Protein AF-A0A151LYJ9-F1 (afdb_monomer_lite)

Foldseek 3Di:
DDLVVVVVCLQCVVVCCVLADLAQPPDDDPPDDHDHDCVNDPPPPRPDPFDCDPVNPHGDDDDDFRDDPNHTDDDD

pLDDT: mean 81.56, std 9.21, range [60.78, 95.38]

Radius of gyration: 14.45 Å; chains: 1; bounding box: 33×28×33 Å

Structure (mmCIF, N/CA/C/O backbone):
data_AF-A0A151LYJ9-F1
#
_entry.id   AF-A0A151LYJ9-F1
#
loop_
_atom_site.group_PDB
_atom_site.id
_atom_site.type_symbol
_atom_site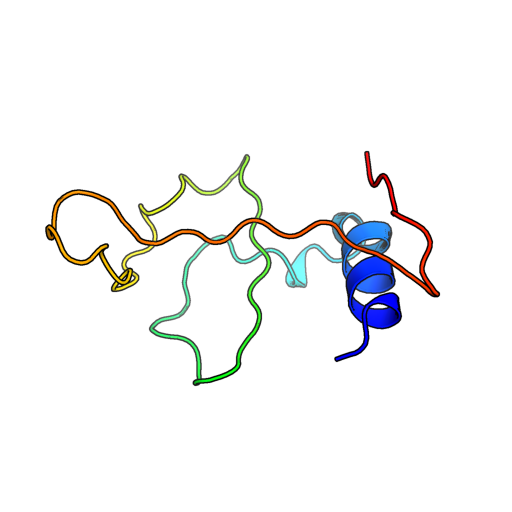.label_atom_id
_atom_site.label_alt_id
_atom_site.label_comp_id
_atom_site.label_asym_id
_atom_site.label_entity_id
_atom_site.label_seq_id
_atom_site.pdbx_PDB_ins_code
_atom_site.Cartn_x
_atom_site.Cartn_y
_atom_site.Cartn_z
_atom_site.occupancy
_atom_site.B_iso_or_equiv
_atom_site.auth_seq_id
_atom_site.auth_comp_id
_atom_site.auth_asym_id
_atom_site.auth_atom_id
_atom_site.pdbx_PDB_model_num
ATOM 1 N N . MET A 1 1 ? -4.438 4.091 -13.274 1.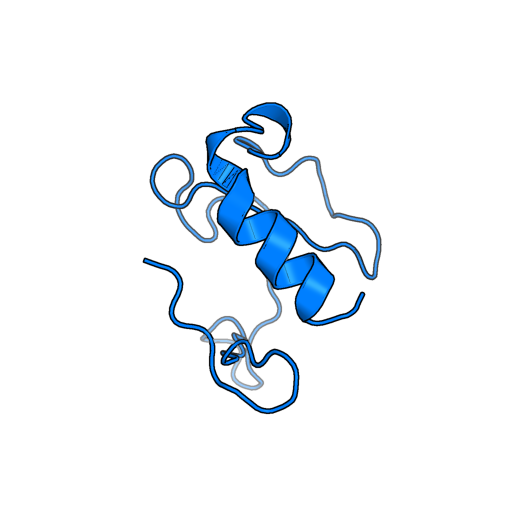00 72.06 1 MET A N 1
ATOM 2 C CA . MET A 1 1 ? -3.055 3.953 -12.804 1.00 72.06 1 MET A CA 1
ATOM 3 C C . MET A 1 1 ? -2.468 2.731 -13.473 1.00 72.06 1 MET A C 1
ATOM 5 O O . MET A 1 1 ? -3.071 1.664 -13.403 1.00 72.06 1 MET A O 1
ATOM 9 N N . GLU A 1 2 ? -1.381 2.906 -14.203 1.00 88.38 2 GLU A N 1
ATOM 10 C CA . GLU A 1 2 ? -0.687 1.827 -14.891 1.00 88.38 2 GLU A CA 1
ATOM 11 C C . GLU A 1 2 ? 0.204 1.046 -13.919 1.00 88.38 2 GLU A C 1
ATOM 13 O O . GLU A 1 2 ? 0.710 1.582 -12.934 1.00 88.38 2 GLU A O 1
ATOM 18 N N . ASN A 1 3 ? 0.480 -0.223 -14.227 1.00 90.06 3 ASN A N 1
ATOM 19 C CA . ASN A 1 3 ? 1.372 -1.055 -13.409 1.00 90.06 3 ASN A CA 1
ATOM 20 C C . ASN A 1 3 ? 2.780 -0.451 -13.255 1.00 90.06 3 ASN A C 1
ATOM 22 O O . ASN A 1 3 ? 3.449 -0.705 -12.257 1.00 90.06 3 ASN A O 1
ATOM 26 N N . LYS A 1 4 ? 3.223 0.365 -14.222 1.00 90.62 4 LYS A N 1
ATOM 27 C CA . LYS A 1 4 ? 4.485 1.116 -14.141 1.00 90.62 4 LYS A CA 1
ATOM 28 C C . LYS A 1 4 ? 4.482 2.134 -13.002 1.00 90.62 4 LYS A C 1
ATOM 30 O O . LYS A 1 4 ? 5.477 2.252 -12.299 1.00 90.62 4 LYS A O 1
ATOM 35 N N . GLU A 1 5 ? 3.366 2.825 -12.796 1.00 89.88 5 GLU A N 1
ATOM 36 C CA . GLU A 1 5 ? 3.221 3.805 -11.716 1.00 89.88 5 GLU A CA 1
ATOM 37 C C . GLU A 1 5 ? 3.226 3.099 -10.357 1.00 89.88 5 GLU A C 1
ATOM 39 O O . GLU A 1 5 ? 3.923 3.525 -9.443 1.00 89.88 5 GLU A O 1
ATOM 44 N N . ILE A 1 6 ? 2.538 1.955 -10.248 1.00 89.00 6 ILE A N 1
ATOM 45 C CA . ILE A 1 6 ? 2.558 1.121 -9.035 1.00 89.00 6 ILE A CA 1
ATOM 46 C C . ILE A 1 6 ? 3.984 0.659 -8.715 1.00 89.00 6 ILE A C 1
ATOM 48 O O . ILE A 1 6 ? 4.415 0.762 -7.569 1.00 89.00 6 ILE A O 1
ATOM 52 N N . ALA A 1 7 ? 4.731 0.184 -9.717 1.00 90.12 7 ALA A N 1
ATOM 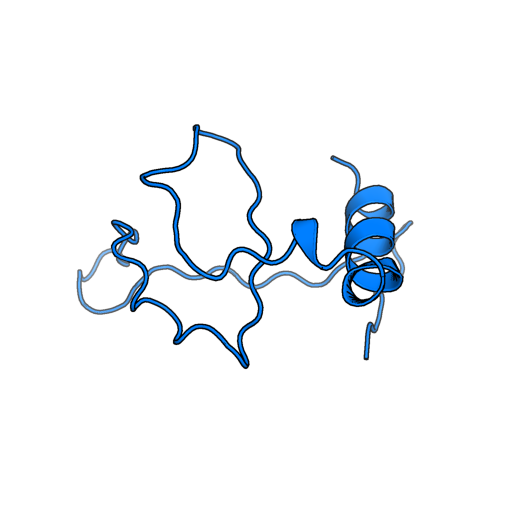53 C CA . ALA A 1 7 ? 6.125 -0.211 -9.533 1.00 90.12 7 ALA A CA 1
ATOM 54 C C . ALA A 1 7 ? 6.981 0.962 -9.034 1.00 90.12 7 ALA A C 1
ATOM 56 O O . ALA A 1 7 ? 7.737 0.797 -8.080 1.00 90.12 7 ALA A O 1
ATOM 57 N N . ALA A 1 8 ? 6.821 2.150 -9.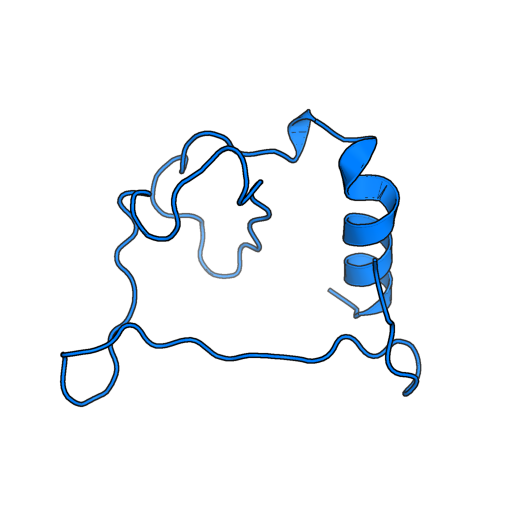626 1.00 89.44 8 ALA A N 1
ATOM 58 C CA . ALA A 1 8 ? 7.532 3.349 -9.196 1.00 89.44 8 ALA A CA 1
ATOM 59 C C . ALA A 1 8 ? 7.232 3.691 -7.727 1.00 89.44 8 ALA A C 1
ATOM 61 O O . ALA A 1 8 ? 8.173 3.865 -6.956 1.00 89.44 8 ALA A O 1
ATOM 62 N N . TYR A 1 9 ? 5.954 3.691 -7.321 1.00 87.94 9 TYR A N 1
ATOM 63 C CA . TYR A 1 9 ? 5.558 3.940 -5.930 1.00 87.94 9 TYR A CA 1
ATOM 64 C C . TYR A 1 9 ? 6.187 2.949 -4.948 1.00 87.94 9 TYR A C 1
ATOM 66 O O . TYR A 1 9 ? 6.621 3.348 -3.872 1.00 87.94 9 TYR A O 1
ATOM 74 N N . LEU A 1 10 ? 6.225 1.662 -5.301 1.00 86.62 10 LEU A N 1
ATOM 75 C CA . LEU A 1 10 ? 6.778 0.621 -4.435 1.00 86.62 10 LEU A CA 1
ATOM 76 C C . LEU A 1 10 ? 8.308 0.703 -4.337 1.00 86.62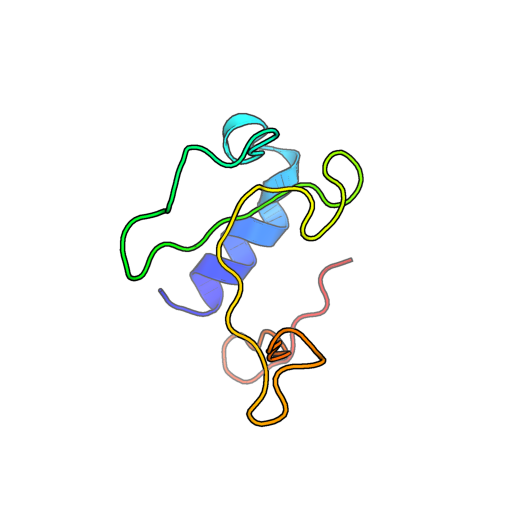 10 LEU A C 1
ATOM 78 O O . LEU A 1 10 ? 8.846 0.564 -3.245 1.00 86.62 10 LEU A O 1
ATOM 82 N N . ILE A 1 11 ? 9.002 0.982 -5.445 1.00 88.44 11 ILE A N 1
ATOM 83 C CA . ILE A 1 11 ? 10.471 1.098 -5.481 1.00 88.44 11 ILE A CA 1
ATOM 84 C C . ILE A 1 11 ? 10.954 2.323 -4.704 1.00 88.44 11 ILE A C 1
ATOM 86 O O . ILE A 1 11 ? 11.973 2.266 -4.018 1.00 88.44 11 ILE A O 1
ATOM 90 N N . THR A 1 12 ? 10.256 3.454 -4.812 1.00 87.31 12 THR A N 1
ATOM 91 C CA . THR A 1 12 ? 10.649 4.671 -4.092 1.00 87.31 12 THR A CA 1
ATOM 92 C C . THR A 1 12 ? 10.024 4.768 -2.708 1.00 87.31 12 THR A C 1
ATOM 94 O O . THR A 1 12 ? 10.293 5.739 -2.011 1.00 87.31 12 THR A O 1
ATOM 97 N N . PHE A 1 13 ? 9.244 3.772 -2.275 1.00 82.50 13 PHE A N 1
ATOM 98 C CA . PHE A 1 13 ? 8.420 3.840 -1.068 1.00 82.50 13 PHE A CA 1
ATOM 99 C C . PHE A 1 13 ? 9.191 4.267 0.187 1.00 82.50 13 PHE A C 1
ATOM 101 O O . PHE A 1 13 ? 8.715 5.103 0.949 1.00 82.50 13 PHE A O 1
ATOM 108 N N . GLU A 1 14 ? 10.405 3.748 0.385 1.00 79.81 14 GLU A N 1
ATOM 109 C CA . GLU A 1 14 ? 11.240 4.090 1.547 1.00 79.81 14 GLU A CA 1
ATOM 110 C C . GLU A 1 14 ? 11.731 5.546 1.550 1.00 79.81 14 GLU A C 1
ATOM 112 O O . GLU A 1 14 ? 12.088 6.070 2.601 1.00 79.81 14 GLU A O 1
ATOM 117 N N . LYS A 1 15 ? 11.727 6.217 0.393 1.00 84.56 15 LYS A N 1
ATOM 118 C CA . LYS A 1 15 ? 12.133 7.624 0.246 1.00 84.56 15 LYS A CA 1
ATOM 119 C C . LYS A 1 15 ? 11.001 8.607 0.548 1.00 84.56 15 LYS A C 1
ATOM 121 O O . LYS A 1 15 ? 11.252 9.807 0.577 1.00 84.56 15 LYS A O 1
ATOM 126 N N . HIS A 1 16 ? 9.783 8.107 0.749 1.00 81.88 16 HIS A N 1
ATOM 127 C CA . HIS A 1 16 ? 8.572 8.905 0.898 1.00 81.88 16 HIS A CA 1
ATOM 128 C C . HIS A 1 16 ? 7.842 8.540 2.193 1.00 81.88 16 HIS A C 1
ATOM 130 O O . HIS A 1 16 ? 6.799 7.880 2.187 1.00 81.88 16 HIS A O 1
ATOM 136 N N . GLU A 1 17 ? 8.394 8.953 3.337 1.00 77.00 17 GLU A N 1
ATOM 137 C CA . GLU A 1 17 ? 7.770 8.696 4.641 1.00 77.00 17 GLU A CA 1
ATOM 138 C C . GLU A 1 17 ? 6.360 9.292 4.748 1.00 77.00 17 GLU A C 1
ATOM 140 O O . GLU A 1 17 ? 5.513 8.752 5.456 1.00 77.00 17 GLU A O 1
ATOM 145 N N . GLU A 1 18 ? 6.067 10.362 4.012 1.00 75.56 18 GLU A N 1
ATOM 146 C CA . GLU A 1 18 ? 4.748 10.984 3.942 1.00 75.56 18 GLU A CA 1
ATOM 147 C C . GLU A 1 18 ? 3.684 10.084 3.296 1.00 75.56 18 GLU A C 1
ATOM 149 O O . GLU A 1 18 ? 2.491 10.253 3.560 1.00 75.56 18 GLU A O 1
ATOM 154 N N . TRP A 1 19 ? 4.094 9.097 2.487 1.00 76.56 19 TRP A N 1
ATOM 155 C CA . TRP A 1 19 ? 3.191 8.071 1.954 1.00 76.56 19 TRP A CA 1
ATOM 156 C C . TRP A 1 19 ? 2.843 7.015 3.007 1.00 76.56 19 TRP A C 1
ATOM 158 O O . TRP A 1 19 ? 1.889 6.252 2.828 1.00 76.56 19 TRP A O 1
ATOM 168 N N . LEU A 1 20 ? 3.572 6.969 4.128 1.00 70.50 20 LEU A N 1
ATOM 169 C CA . LEU A 1 20 ? 3.268 6.085 5.243 1.00 70.50 20 LEU A CA 1
ATOM 170 C C . LEU A 1 20 ? 2.096 6.642 6.042 1.00 70.50 20 LEU A C 1
ATOM 172 O O . LEU A 1 20 ? 2.244 7.488 6.923 1.00 70.50 20 LEU A O 1
ATOM 176 N N . THR A 1 21 ? 0.913 6.080 5.820 1.00 68.31 21 THR A N 1
ATOM 177 C CA . THR A 1 21 ? -0.173 6.272 6.775 1.00 68.31 21 THR A CA 1
ATOM 178 C C . THR A 1 21 ? 0.042 5.368 7.996 1.00 68.31 21 THR A C 1
ATOM 180 O O . THR A 1 21 ? 0.082 4.139 7.893 1.00 68.31 21 THR A O 1
ATOM 183 N N . THR A 1 22 ? 0.238 5.970 9.172 1.00 65.19 22 THR A N 1
ATOM 184 C CA . THR A 1 22 ? 0.242 5.255 10.464 1.00 65.19 22 THR A CA 1
ATOM 185 C C . THR A 1 22 ? -1.169 5.076 11.007 1.00 65.19 22 THR A C 1
ATOM 187 O O . THR A 1 22 ? -1.424 4.144 11.770 1.00 65.19 22 THR A O 1
ATOM 190 N N . SER A 1 23 ? -2.088 5.954 10.595 1.00 62.59 23 SER A N 1
ATOM 191 C CA . SER A 1 23 ? -3.488 5.932 10.978 1.00 62.59 23 SER A CA 1
ATOM 192 C C . SER A 1 23 ? -4.402 6.091 9.752 1.00 62.59 23 SER A C 1
ATOM 194 O O . SER A 1 23 ? -4.333 7.081 9.025 1.00 62.59 23 SER A O 1
ATOM 196 N N . PRO A 1 24 ? -5.309 5.137 9.535 1.00 62.62 24 PRO A N 1
ATOM 197 C CA . PRO A 1 24 ? -6.458 5.254 8.644 1.00 62.62 24 PRO A CA 1
ATOM 198 C C . PRO A 1 24 ? -7.214 6.567 8.859 1.00 62.62 24 PRO A C 1
ATOM 200 O O . PRO A 1 24 ? -7.941 6.731 9.841 1.00 62.62 24 PRO A O 1
ATOM 203 N N . LYS A 1 25 ? -7.046 7.535 7.957 1.00 60.78 25 LYS A N 1
ATOM 204 C CA . LYS A 1 25 ? -7.747 8.819 8.047 1.00 60.78 25 LYS A CA 1
ATOM 205 C C . LYS A 1 25 ? -9.171 8.662 7.536 1.00 60.78 25 LYS A C 1
ATOM 207 O O . LYS A 1 25 ? -9.468 9.080 6.424 1.00 60.78 25 LYS A O 1
ATOM 212 N N . THR A 1 26 ? -10.055 8.077 8.347 1.00 63.91 26 THR A N 1
ATOM 213 C CA . THR A 1 26 ? -11.468 7.820 7.998 1.00 63.91 26 THR A CA 1
ATOM 214 C C . THR A 1 26 ? -11.633 7.057 6.675 1.00 63.91 26 THR A C 1
ATOM 216 O O . THR A 1 26 ? -10.665 6.731 5.999 1.00 63.91 26 THR A O 1
ATOM 219 N N . ARG A 1 27 ? -12.860 6.670 6.313 1.00 70.81 27 ARG A N 1
ATOM 220 C CA . ARG A 1 27 ? -13.108 5.914 5.077 1.00 70.81 27 ARG A CA 1
ATOM 221 C C . ARG A 1 27 ? -12.519 6.673 3.869 1.00 70.81 27 ARG A C 1
ATOM 223 O O . ARG A 1 27 ? -12.941 7.807 3.645 1.00 70.81 27 ARG A O 1
ATOM 230 N N . PRO A 1 28 ? -11.593 6.084 3.089 1.00 73.19 28 PRO A N 1
ATOM 231 C CA . PRO A 1 28 ? -11.058 6.746 1.910 1.00 73.19 28 PRO A CA 1
ATOM 232 C C . PRO A 1 28 ? -12.153 6.970 0.874 1.00 73.19 28 PRO A C 1
ATOM 234 O O . PRO A 1 28 ? -13.180 6.280 0.870 1.00 73.19 28 PRO A O 1
ATOM 237 N N . GLN A 1 29 ? -11.912 7.913 -0.034 1.00 78.25 29 GLN A N 1
ATOM 238 C CA . GLN A 1 29 ? -12.784 8.100 -1.182 1.00 78.25 29 GLN A CA 1
ATOM 239 C C . GLN A 1 29 ? -12.853 6.810 -2.012 1.00 78.25 29 GLN A C 1
ATOM 241 O O . GLN A 1 29 ? -11.926 5.995 -2.054 1.00 78.25 29 GLN A O 1
ATOM 246 N N . ASN A 1 30 ? -13.991 6.599 -2.671 1.00 78.12 30 ASN A N 1
ATOM 247 C CA . ASN A 1 30 ? -14.131 5.463 -3.572 1.00 78.12 30 ASN A CA 1
ATOM 248 C C . ASN A 1 30 ? -13.061 5.554 -4.673 1.00 78.12 30 ASN A C 1
ATOM 250 O O . ASN A 1 30 ? -12.862 6.615 -5.257 1.00 78.12 30 ASN A O 1
ATOM 254 N N . GLY A 1 31 ? -12.382 4.438 -4.948 1.00 78.44 31 GLY A N 1
ATOM 255 C CA . GLY A 1 31 ? -11.304 4.384 -5.941 1.00 78.44 31 GLY A CA 1
ATOM 256 C C . GLY A 1 31 ? -9.926 4.830 -5.436 1.00 78.44 31 GLY A C 1
ATOM 257 O O . GLY A 1 31 ? -8.981 4.822 -6.218 1.00 78.44 31 GLY A O 1
ATOM 258 N N . SER A 1 32 ? -9.772 5.188 -4.156 1.00 77.12 32 SER A N 1
ATOM 259 C CA . SER A 1 32 ? -8.451 5.476 -3.588 1.00 77.12 32 SER A CA 1
ATOM 260 C C . SER A 1 32 ? -7.587 4.218 -3.453 1.00 77.12 32 SER A C 1
ATOM 262 O O . SER A 1 32 ? -8.076 3.138 -3.118 1.00 77.12 32 SER A O 1
ATOM 264 N N . MET A 1 33 ? -6.278 4.397 -3.628 1.00 76.62 33 MET A N 1
ATOM 265 C CA . MET A 1 33 ? -5.251 3.412 -3.295 1.00 76.62 33 MET A CA 1
ATOM 266 C C . MET A 1 33 ? -4.526 3.867 -2.026 1.00 76.62 33 MET A C 1
ATOM 268 O O . MET A 1 33 ? -4.142 5.030 -1.923 1.00 76.62 33 MET A O 1
ATOM 272 N N . ILE A 1 34 ? -4.363 2.967 -1.054 1.00 76.25 34 ILE A N 1
ATOM 273 C CA . ILE A 1 34 ? -3.668 3.256 0.206 1.00 76.25 34 ILE A CA 1
ATOM 274 C C . ILE A 1 34 ? -2.471 2.325 0.332 1.00 76.25 34 ILE A C 1
ATOM 276 O O . ILE A 1 34 ? -2.613 1.108 0.225 1.00 76.25 34 ILE A O 1
ATOM 280 N N . LEU A 1 35 ? -1.314 2.910 0.629 1.00 79.44 35 LEU A N 1
ATOM 281 C CA . LEU A 1 35 ? -0.108 2.198 1.025 1.00 79.44 35 LEU A CA 1
ATOM 282 C C . LEU A 1 35 ? 0.070 2.352 2.538 1.00 79.44 35 LEU A C 1
ATOM 284 O O . LEU A 1 35 ? -0.096 3.442 3.081 1.00 79.44 35 LEU A O 1
ATOM 288 N N . TYR A 1 36 ? 0.389 1.266 3.238 1.00 75.12 36 TYR A N 1
ATOM 289 C CA . TYR A 1 36 ? 0.642 1.309 4.677 1.00 75.12 36 TYR A CA 1
ATOM 290 C C . TYR A 1 36 ? 1.825 0.425 5.052 1.00 75.12 36 TYR A C 1
ATOM 292 O O . TYR A 1 36 ? 2.081 -0.620 4.453 1.00 75.12 36 TYR A O 1
ATOM 300 N N . ASN A 1 37 ? 2.539 0.830 6.099 1.00 74.81 37 ASN A N 1
ATOM 301 C CA . ASN A 1 37 ? 3.651 0.053 6.620 1.00 74.81 37 ASN A CA 1
ATOM 302 C C . ASN A 1 37 ? 3.131 -1.072 7.527 1.00 74.81 37 ASN A C 1
ATOM 304 O O . ASN A 1 37 ? 2.796 -0.838 8.690 1.00 74.81 37 ASN A O 1
ATOM 308 N N . ARG A 1 38 ? 3.125 -2.312 7.022 1.00 76.44 38 ARG A N 1
ATOM 309 C CA . ARG A 1 38 ? 2.697 -3.504 7.783 1.00 76.44 38 ARG A CA 1
ATOM 310 C C . ARG A 1 38 ? 3.526 -3.795 9.043 1.00 76.44 38 ARG A C 1
ATOM 312 O O . ARG A 1 38 ? 3.062 -4.535 9.903 1.00 76.44 38 ARG A O 1
ATOM 319 N N . LYS A 1 39 ? 4.747 -3.251 9.156 1.00 75.50 39 LYS A N 1
ATOM 320 C CA . LYS A 1 39 ? 5.577 -3.360 10.371 1.00 75.50 39 LYS A CA 1
ATOM 321 C C . LYS A 1 39 ? 5.106 -2.388 11.461 1.00 75.50 39 LYS A C 1
ATOM 323 O O . LYS A 1 39 ? 5.272 -2.683 12.638 1.00 75.50 39 LYS A O 1
ATOM 328 N N . LYS A 1 40 ? 4.513 -1.247 11.081 1.00 73.00 40 LYS A N 1
ATOM 329 C CA . LYS A 1 40 ? 4.029 -0.202 12.005 1.00 73.00 40 LYS A CA 1
ATOM 330 C C . LYS A 1 40 ? 2.530 -0.319 12.315 1.00 73.00 40 LYS A C 1
ATOM 332 O O . LYS A 1 40 ? 2.116 0.018 13.420 1.00 73.00 40 LYS A O 1
ATOM 337 N N . VAL A 1 41 ? 1.719 -0.814 11.377 1.00 72.31 41 VAL A N 1
ATOM 338 C CA . VAL A 1 41 ? 0.260 -0.955 11.530 1.00 72.31 41 VAL A CA 1
ATOM 339 C C . VAL A 1 41 ? -0.140 -2.426 11.524 1.00 72.31 41 VAL A C 1
ATOM 341 O O . VAL A 1 41 ? 0.206 -3.174 10.610 1.00 72.31 41 VAL A O 1
ATOM 344 N N . LYS A 1 42 ? -0.922 -2.843 12.529 1.00 73.69 42 LYS A N 1
ATOM 345 C CA . LYS A 1 42 ? -1.518 -4.183 12.544 1.00 73.69 42 LYS A CA 1
ATOM 346 C C . LYS A 1 42 ? -2.658 -4.246 11.533 1.00 73.69 42 LYS A C 1
ATOM 348 O O . LYS A 1 42 ? -3.625 -3.494 11.625 1.00 73.69 42 LYS A O 1
ATOM 353 N N . TYR A 1 43 ? -2.544 -5.189 10.606 1.00 72.44 43 TYR A N 1
ATOM 354 C CA . TYR A 1 43 ? -3.551 -5.480 9.594 1.00 72.44 43 TYR A CA 1
ATOM 355 C C . TYR A 1 4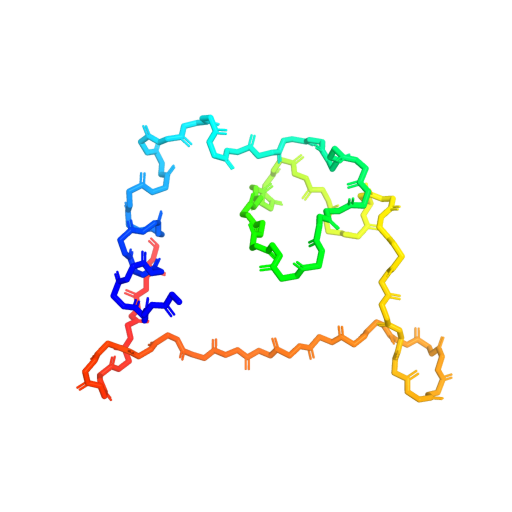3 ? -4.969 -5.569 10.191 1.00 72.44 43 TYR A C 1
ATOM 357 O O . TYR A 1 43 ? -5.173 -6.271 11.185 1.00 72.44 43 TYR A O 1
ATOM 365 N N . ARG A 1 44 ? -5.938 -4.852 9.597 1.00 74.25 44 ARG A N 1
ATOM 366 C CA . ARG A 1 44 ? -7.360 -4.814 9.999 1.00 74.25 44 ARG A CA 1
ATOM 367 C C . ARG A 1 44 ? -7.644 -4.299 11.418 1.00 74.25 44 ARG A C 1
ATOM 369 O O . ARG A 1 44 ? -8.771 -4.419 11.896 1.00 74.25 44 ARG A O 1
ATOM 376 N N . LYS A 1 45 ? -6.665 -3.691 12.098 1.00 74.75 45 LYS A N 1
ATOM 377 C CA . LYS A 1 45 ? -6.892 -2.847 13.290 1.00 74.75 45 LYS A CA 1
ATOM 378 C C . LYS A 1 45 ? -6.922 -1.369 12.913 1.00 74.75 45 LYS A C 1
ATOM 380 O O . LYS A 1 45 ? -6.378 -0.518 13.605 1.00 74.75 45 LYS A O 1
ATOM 385 N N . ASP A 1 46 ? -7.542 -1.101 11.777 1.00 73.69 46 ASP A N 1
ATOM 386 C CA . ASP A 1 46 ? -7.542 0.183 11.095 1.00 73.69 46 ASP A CA 1
ATOM 387 C C . ASP A 1 46 ? -8.897 0.907 11.165 1.00 73.69 46 ASP A C 1
ATOM 389 O O . ASP A 1 46 ? -9.028 2.039 10.716 1.00 73.69 46 ASP A O 1
ATOM 393 N N . GLY A 1 47 ? -9.927 0.276 11.730 1.00 74.56 47 GLY A N 1
ATOM 394 C CA . GLY A 1 47 ? -11.266 0.866 11.795 1.00 74.56 47 GLY A CA 1
ATOM 395 C C . GLY A 1 47 ? -11.989 0.915 10.443 1.00 74.56 47 GLY A C 1
ATOM 396 O O . GLY A 1 47 ? -13.076 1.485 10.359 1.00 74.56 47 GLY A O 1
ATOM 397 N N . TYR A 1 48 ? -11.442 0.297 9.389 1.00 77.31 48 TYR A N 1
ATOM 398 C CA . TYR A 1 48 ? -12.132 0.186 8.109 1.00 77.31 48 TYR A CA 1
ATOM 399 C C . TYR A 1 48 ? -13.223 -0.889 8.132 1.00 77.31 48 TYR A C 1
ATOM 401 O O . TYR A 1 48 ? -13.073 -1.973 8.699 1.00 77.31 48 TYR A O 1
ATOM 409 N N . CYS A 1 49 ? -14.328 -0.607 7.438 1.00 80.25 49 CYS A N 1
ATOM 410 C CA . CYS A 1 49 ? -15.387 -1.581 7.182 1.00 80.25 49 CYS A CA 1
ATOM 411 C C . CYS A 1 49 ? -14.974 -2.519 6.041 1.00 80.25 49 CYS A C 1
ATOM 413 O O . CYS A 1 49 ? -15.315 -2.309 4.877 1.00 80.25 49 CYS A O 1
ATOM 415 N N . TRP A 1 50 ? -14.214 -3.557 6.380 1.00 84.19 50 TRP A N 1
ATOM 416 C CA . TRP A 1 50 ? -13.763 -4.564 5.427 1.00 84.19 50 TRP A CA 1
ATOM 417 C C . TRP A 1 50 ? -14.923 -5.416 4.900 1.00 84.19 50 TRP A C 1
ATOM 419 O O . TRP A 1 50 ? -15.712 -5.973 5.666 1.00 84.19 50 TRP A O 1
ATOM 429 N N . LYS A 1 51 ? -15.003 -5.574 3.573 1.00 87.75 51 LYS A N 1
ATOM 430 C CA . LYS A 1 51 ? -15.990 -6.461 2.945 1.00 87.75 51 LYS A CA 1
ATOM 431 C C . LYS A 1 51 ? -15.703 -7.906 3.341 1.00 87.75 51 LYS A C 1
ATOM 433 O O . LYS A 1 51 ? -14.582 -8.376 3.176 1.00 87.75 51 LYS A O 1
ATOM 438 N N . LYS A 1 52 ? -16.714 -8.633 3.811 1.00 91.25 52 LYS A N 1
ATOM 439 C CA . LYS A 1 52 ? -16.603 -10.071 4.088 1.00 91.25 52 LYS A CA 1
ATOM 440 C C . LYS A 1 52 ? -16.926 -10.920 2.852 1.00 91.25 52 LYS A C 1
ATOM 442 O O . LYS A 1 52 ? -17.548 -10.446 1.899 1.00 91.25 52 LYS A O 1
ATOM 447 N N . ARG A 1 53 ? -16.474 -12.176 2.851 1.00 93.19 53 ARG A N 1
ATOM 448 C CA . ARG A 1 53 ? -16.908 -13.221 1.912 1.00 93.19 53 ARG A CA 1
ATOM 449 C C . ARG A 1 53 ? -18.409 -13.491 2.094 1.00 93.19 53 ARG A C 1
ATOM 451 O O . ARG A 1 53 ? -19.022 -13.034 3.057 1.00 93.19 53 ARG A O 1
ATOM 458 N N . LYS A 1 54 ? -19.002 -14.243 1.160 1.00 95.38 54 LYS A N 1
ATOM 459 C CA . LYS A 1 54 ? -20.447 -14.545 1.134 1.00 95.38 54 LYS A CA 1
ATOM 460 C C . LYS A 1 54 ? -20.946 -15.218 2.424 1.00 95.38 54 LYS A C 1
ATOM 462 O O . LYS A 1 54 ? -22.096 -15.030 2.790 1.00 95.38 54 LYS A O 1
ATOM 467 N N . ASP A 1 55 ? -20.079 -15.961 3.108 1.00 92.69 55 ASP A N 1
ATOM 468 C CA . ASP A 1 55 ? -20.370 -16.655 4.367 1.00 92.69 55 ASP A CA 1
ATOM 469 C C . ASP A 1 55 ? -20.257 -15.768 5.625 1.00 92.69 55 ASP A C 1
ATOM 471 O O . ASP A 1 55 ? -20.548 -16.224 6.727 1.00 92.69 55 ASP A O 1
ATOM 475 N N . GLY A 1 56 ? -19.801 -14.517 5.492 1.00 92.56 56 GLY A N 1
ATOM 476 C CA . GLY A 1 56 ? -19.657 -13.573 6.601 1.00 92.56 56 GLY A CA 1
ATOM 477 C C . GLY A 1 56 ? -18.542 -13.894 7.607 1.00 92.56 56 GLY A C 1
ATOM 478 O O . GLY A 1 56 ? -18.410 -13.175 8.605 1.00 92.56 56 GLY A O 1
ATOM 479 N N . LYS A 1 57 ? -17.720 -14.924 7.373 1.00 90.50 57 LYS A N 1
ATOM 480 C CA . LYS A 1 57 ? -16.686 -15.352 8.330 1.00 90.50 57 LYS A CA 1
ATOM 481 C C . LYS A 1 57 ? -15.363 -14.646 8.099 1.00 90.50 57 LYS A C 1
ATOM 483 O O . LYS A 1 57 ? -14.765 -14.118 9.031 1.00 90.50 57 LYS A O 1
ATOM 488 N N . THR A 1 58 ? -14.922 -14.607 6.848 1.00 90.56 58 THR A N 1
ATOM 489 C CA . THR A 1 58 ? -13.609 -14.074 6.479 1.00 90.56 58 THR A CA 1
ATOM 490 C C . THR A 1 58 ? -13.748 -12.777 5.697 1.00 90.56 58 THR A C 1
ATOM 492 O O . THR A 1 58 ? -14.681 -12.597 4.916 1.00 90.56 58 THR A O 1
ATOM 495 N N . THR A 1 59 ? -12.826 -11.841 5.901 1.00 90.81 59 THR A N 1
ATOM 496 C CA . THR A 1 59 ? -12.692 -10.674 5.023 1.00 90.81 59 THR A CA 1
ATOM 497 C C . THR A 1 59 ? -12.321 -11.136 3.616 1.00 90.81 59 THR A C 1
ATOM 499 O O . THR A 1 59 ? -11.527 -12.061 3.438 1.00 90.81 59 THR A O 1
ATOM 502 N N . ARG A 1 60 ? -12.905 -10.497 2.606 1.00 90.06 60 ARG A N 1
ATOM 503 C CA . ARG A 1 60 ? -12.535 -10.697 1.212 1.00 90.06 60 ARG A CA 1
ATOM 504 C C . ARG A 1 60 ? -11.187 -10.034 0.947 1.00 90.06 60 ARG A C 1
ATOM 506 O O . ARG A 1 60 ? -11.012 -8.853 1.223 1.00 90.06 60 ARG A O 1
ATOM 513 N N . GLU A 1 61 ? -10.288 -10.806 0.360 1.00 89.00 61 GLU A N 1
ATOM 514 C CA . GLU A 1 61 ? -8.944 -10.393 -0.019 1.00 89.00 61 GLU A CA 1
ATOM 515 C C . GLU A 1 61 ? -8.632 -11.002 -1.384 1.00 89.00 61 GLU A C 1
ATOM 517 O O . GLU A 1 61 ? -8.924 -12.180 -1.616 1.00 89.00 61 GLU A O 1
ATOM 522 N N . ASP A 1 62 ? -8.106 -10.181 -2.285 1.00 88.81 62 ASP A N 1
ATOM 523 C CA . ASP A 1 62 ? -7.757 -10.568 -3.645 1.00 88.81 62 ASP A CA 1
ATOM 524 C C . ASP A 1 62 ? -6.252 -10.288 -3.812 1.00 88.81 62 ASP A C 1
ATOM 526 O O . ASP A 1 62 ? -5.781 -9.192 -3.511 1.00 88.81 62 ASP A O 1
ATOM 530 N N . HIS A 1 63 ? -5.486 -11.302 -4.220 1.00 89.06 63 HIS A N 1
ATOM 531 C CA . HIS A 1 63 ? -4.032 -11.213 -4.375 1.00 89.06 63 HIS A CA 1
ATOM 532 C C . HIS A 1 63 ? -3.702 -11.048 -5.858 1.00 89.06 63 HIS A C 1
ATOM 534 O O . HIS A 1 63 ? -4.240 -11.770 -6.699 1.00 89.06 63 HIS A O 1
ATOM 540 N N . MET A 1 64 ? -2.800 -10.124 -6.181 1.00 88.81 64 MET A N 1
ATOM 541 C CA . MET A 1 64 ? -2.353 -9.870 -7.550 1.00 88.81 64 MET A CA 1
ATOM 542 C C . MET A 1 64 ? -0.830 -9.920 -7.632 1.00 88.81 64 MET A C 1
ATOM 544 O O . MET A 1 64 ? -0.136 -9.550 -6.689 1.00 88.81 64 MET A O 1
ATOM 548 N N . LYS A 1 65 ? -0.318 -10.353 -8.786 1.00 90.19 65 LYS A N 1
ATOM 549 C CA . LYS A 1 65 ? 1.101 -10.250 -9.137 1.00 90.19 65 LYS A CA 1
ATOM 550 C C . LYS A 1 65 ? 1.311 -9.011 -9.996 1.00 90.19 65 LYS A C 1
ATOM 552 O O . LYS A 1 65 ? 0.622 -8.845 -11.005 1.00 90.19 65 LYS A O 1
ATOM 557 N N . LEU A 1 66 ? 2.256 -8.158 -9.614 1.00 91.50 66 LEU A N 1
ATOM 558 C CA . LEU A 1 66 ? 2.594 -6.974 -10.394 1.00 91.50 66 LEU A CA 1
ATOM 559 C C . LEU A 1 66 ? 3.302 -7.393 -11.687 1.00 91.50 66 LEU A C 1
ATOM 561 O O . LEU A 1 66 ? 4.310 -8.095 -11.646 1.00 91.50 66 LEU A O 1
ATOM 565 N N . LYS A 1 67 ? 2.781 -6.956 -12.838 1.00 93.81 67 LYS A N 1
ATOM 566 C CA . LYS A 1 67 ? 3.404 -7.183 -14.148 1.00 93.81 67 LYS A CA 1
ATOM 567 C C . LYS A 1 67 ? 3.596 -5.871 -14.891 1.00 93.81 67 LYS A C 1
ATOM 569 O O . LYS A 1 67 ? 2.618 -5.190 -15.187 1.00 93.81 67 LYS A O 1
ATOM 574 N N . VAL A 1 68 ? 4.826 -5.544 -15.260 1.00 93.19 68 VAL A N 1
ATOM 575 C CA . VAL A 1 68 ? 5.134 -4.390 -16.112 1.00 93.19 68 VAL A CA 1
ATOM 576 C C . VAL A 1 68 ? 5.462 -4.913 -17.504 1.00 93.19 68 VAL A C 1
ATOM 578 O O . VAL A 1 68 ? 6.333 -5.760 -17.653 1.00 93.19 68 VAL A O 1
ATOM 581 N N . GLN A 1 69 ? 4.718 -4.460 -18.520 1.00 91.12 69 GLN A N 1
ATOM 582 C CA . GLN A 1 69 ? 4.889 -4.910 -19.915 1.00 91.12 69 GLN A CA 1
ATOM 583 C C . GLN A 1 69 ? 4.865 -6.447 -20.072 1.00 91.12 69 GLN A C 1
ATOM 585 O O . GLN A 1 69 ? 5.620 -7.023 -20.844 1.00 91.12 69 GLN A O 1
ATOM 590 N N . GLY A 1 70 ? 3.996 -7.124 -19.313 1.00 90.38 70 GLY A N 1
ATOM 591 C CA . GLY A 1 70 ? 3.849 -8.586 -19.350 1.00 90.38 70 GLY A CA 1
ATOM 592 C C . GLY A 1 70 ? 4.848 -9.362 -18.485 1.00 90.38 70 GLY A C 1
ATOM 593 O O . GLY A 1 70 ? 4.627 -10.548 -18.244 1.00 90.38 70 GLY A O 1
ATOM 594 N N . VAL A 1 71 ? 5.872 -8.700 -17.943 1.00 93.00 71 VAL A N 1
ATOM 595 C CA . VAL A 1 71 ? 6.911 -9.317 -17.111 1.00 93.00 71 VAL A CA 1
ATOM 596 C C . VAL A 1 71 ? 6.583 -9.138 -15.632 1.00 93.00 71 VAL A C 1
ATOM 598 O O . VAL A 1 71 ? 6.362 -8.018 -15.164 1.00 93.00 71 VAL A O 1
ATOM 601 N N . GLU A 1 72 ? 6.545 -10.246 -14.892 1.00 92.69 72 GLU A N 1
ATOM 602 C CA . GLU A 1 72 ? 6.355 -10.247 -13.437 1.00 92.69 72 GLU A CA 1
ATOM 603 C C . GLU A 1 72 ? 7.495 -9.500 -12.740 1.00 92.69 72 GLU A C 1
ATOM 605 O O . GLU A 1 72 ? 8.663 -9.707 -13.057 1.00 92.69 72 GLU A O 1
ATOM 610 N N . GLN A 1 73 ? 7.142 -8.602 -11.822 1.00 90.38 73 GLN A N 1
ATOM 611 C CA . GLN A 1 73 ? 8.099 -7.833 -11.036 1.00 90.38 73 GLN A CA 1
ATOM 612 C C . GLN A 1 73 ? 8.243 -8.470 -9.657 1.00 90.38 73 GLN A C 1
ATOM 614 O O . GLN A 1 73 ? 7.246 -8.671 -8.961 1.00 90.38 73 GLN A O 1
ATOM 619 N N . ILE A 1 74 ? 9.482 -8.754 -9.264 1.00 83.69 74 ILE A N 1
ATOM 620 C CA . ILE A 1 74 ? 9.835 -9.134 -7.897 1.00 83.69 74 ILE A CA 1
ATOM 621 C C . ILE A 1 74 ? 10.371 -7.866 -7.238 1.00 83.69 74 ILE A C 1
ATOM 623 O O . ILE A 1 74 ? 11.362 -7.306 -7.700 1.00 83.69 74 ILE A O 1
ATOM 627 N N . ILE A 1 75 ? 9.665 -7.383 -6.221 1.00 74.44 75 ILE A N 1
ATOM 628 C CA . ILE A 1 75 ? 10.068 -6.228 -5.416 1.00 74.44 75 ILE A CA 1
ATOM 629 C C . ILE A 1 75 ? 10.369 -6.795 -4.031 1.00 74.44 75 ILE A C 1
ATOM 631 O O . ILE A 1 75 ? 9.455 -7.331 -3.400 1.00 74.44 75 ILE A O 1
ATOM 635 N N . ASP A 1 76 ? 11.641 -6.754 -3.639 1.00 61.91 76 ASP A N 1
ATOM 636 C CA . ASP A 1 76 ? 12.161 -7.280 -2.367 1.00 61.91 76 ASP A CA 1
ATOM 637 C C . ASP A 1 76 ? 12.246 -6.168 -1.307 1.00 61.91 76 ASP A C 1
ATOM 639 O O . ASP A 1 76 ? 12.569 -5.020 -1.700 1.00 61.91 76 ASP A O 1
#

Sequence (76 aa):
MENKEIAAYLITFEKHEEWLTTSPKTRPQNGSMILYNRKKVKYRKDGYCWKKRKDGKTTREDHMKLKVQGVEQIID

Organism: Alligator mississippiensis (NCBI:txid8496)

Secondary structure (DSSP, 8-state):
--HHHHHHHHHTGGG-GGG-BSS--SSPPTT----B-TTTS-TT-S---PPBPTTSSSB-------EETTEEP---

InterPro domains:
  IPR005559 CG-1 DNA-binding domain [PF03859] (2-74)
  IPR005559 CG-1 DNA-binding domain [PS51437] (1-76)
  IPR005559 CG-1 DNA-binding domain [SM01076] (1-73)